Protein AF-A0A7S1EZW0-F1 (afdb_monomer_lite)

Foldseek 3Di:
DPPPPPVVCLVVVVVVVVVVVVVCCVPPPVPDDPDDDDDDLLVSVVVVVVCCVVVVHDDDFDDPVRCVVQVHDSSDRSDDPPDDDDDDDDDPVVPPPDPDDD

Structure (mmCIF, N/CA/C/O backbone):
data_AF-A0A7S1EZW0-F1
#
_entry.id   AF-A0A7S1EZW0-F1
#
loop_
_atom_site.group_PDB
_atom_site.id
_atom_site.type_symbol
_atom_site.label_atom_id
_atom_site.label_alt_id
_atom_site.label_comp_id
_atom_site.label_asym_id
_atom_site.label_entity_id
_atom_site.label_seq_id
_atom_site.pdbx_PDB_ins_code
_atom_site.Cartn_x
_atom_site.Cartn_y
_atom_site.Cartn_z
_atom_site.occupancy
_atom_site.B_iso_or_equiv
_atom_site.auth_seq_id
_atom_site.auth_comp_id
_atom_site.auth_asym_id
_atom_site.auth_atom_id
_atom_site.pdbx_PDB_model_num
ATOM 1 N N . ASP A 1 1 ? 4.273 -26.789 15.585 1.00 31.34 1 ASP A N 1
ATOM 2 C CA . ASP A 1 1 ? 3.721 -26.519 14.246 1.00 31.34 1 ASP A CA 1
ATOM 3 C C . ASP A 1 1 ? 3.726 -25.036 13.941 1.00 31.34 1 ASP A C 1
ATOM 5 O O . ASP A 1 1 ? 2.889 -24.294 14.437 1.00 31.34 1 ASP A O 1
ATOM 9 N N . CYS A 1 2 ? 4.705 -24.585 13.155 1.00 44.03 2 CYS A N 1
ATOM 10 C CA . CYS A 1 2 ? 4.746 -23.220 12.626 1.00 44.03 2 CYS A CA 1
ATOM 11 C C . CYS A 1 2 ? 3.757 -23.094 11.459 1.00 44.03 2 CYS A C 1
ATOM 13 O O . CYS A 1 2 ? 4.142 -22.844 10.322 1.00 44.03 2 CYS A O 1
ATOM 15 N N . SER A 1 3 ? 2.477 -23.327 11.737 1.00 54.34 3 SER A N 1
ATOM 16 C CA . SER A 1 3 ? 1.402 -22.876 10.866 1.00 54.34 3 SER A CA 1
ATOM 17 C C . SER A 1 3 ? 1.336 -21.366 11.040 1.00 54.34 3 SER A C 1
ATOM 19 O O . SER A 1 3 ? 0.844 -20.883 12.061 1.00 54.34 3 SER A O 1
ATOM 21 N N . THR A 1 4 ? 1.881 -20.609 10.090 1.00 56.28 4 THR A N 1
ATOM 22 C CA . THR A 1 4 ? 1.660 -19.164 10.034 1.00 56.28 4 THR A CA 1
ATOM 23 C C . THR A 1 4 ? 0.151 -18.905 10.112 1.00 56.28 4 THR A C 1
ATOM 25 O O . THR A 1 4 ? -0.609 -19.534 9.373 1.00 56.28 4 THR A O 1
ATOM 28 N N . PRO A 1 5 ? -0.325 -18.044 11.031 1.00 55.72 5 PRO A N 1
ATOM 29 C CA . PRO A 1 5 ? -1.751 -17.769 11.135 1.00 55.72 5 PRO A CA 1
ATOM 30 C C . PRO A 1 5 ? -2.269 -17.234 9.789 1.00 55.72 5 PRO A C 1
ATOM 32 O O . PRO A 1 5 ? -1.521 -16.551 9.086 1.00 55.72 5 PRO A O 1
ATOM 35 N N . PRO A 1 6 ? -3.537 -17.489 9.417 1.00 53.84 6 PRO A N 1
ATOM 36 C CA . PRO A 1 6 ? -4.103 -17.107 8.113 1.00 53.84 6 PRO A CA 1
ATOM 37 C C . PRO A 1 6 ? -4.022 -15.599 7.820 1.00 53.84 6 PRO A C 1
ATOM 39 O O . PRO A 1 6 ? -4.122 -15.174 6.674 1.00 53.84 6 PRO A O 1
ATOM 42 N N . LEU A 1 7 ? -3.759 -14.784 8.843 1.00 52.50 7 LEU A N 1
ATOM 43 C CA . LEU A 1 7 ? -3.465 -13.363 8.713 1.00 52.50 7 LEU A CA 1
ATOM 44 C C . LEU A 1 7 ? -2.142 -13.075 7.978 1.00 52.50 7 LEU A C 1
ATOM 46 O O . LEU A 1 7 ? -1.986 -11.975 7.481 1.00 52.50 7 LEU A O 1
ATOM 50 N N . VAL A 1 8 ? -1.217 -14.025 7.791 1.00 57.38 8 VAL A N 1
ATOM 51 C CA . VAL A 1 8 ? 0.074 -13.832 7.076 1.00 57.38 8 VAL A CA 1
ATOM 52 C C . VAL A 1 8 ? -0.088 -13.697 5.544 1.00 57.38 8 VAL A C 1
ATOM 54 O O . VAL A 1 8 ? 0.870 -13.770 4.782 1.00 57.38 8 VAL A O 1
ATOM 57 N N . LEU A 1 9 ? -1.295 -13.418 5.049 1.00 58.78 9 LEU A N 1
ATOM 58 C CA . LEU A 1 9 ? -1.525 -13.064 3.645 1.00 58.78 9 LEU A CA 1
ATOM 59 C C . LEU A 1 9 ? -0.990 -11.664 3.276 1.00 58.78 9 LEU A C 1
ATOM 61 O O . LEU A 1 9 ? -0.945 -11.334 2.090 1.00 58.78 9 LEU A O 1
ATOM 65 N N . TYR A 1 10 ? -0.532 -10.868 4.257 1.00 68.12 10 TYR A N 1
ATOM 66 C CA . TYR A 1 10 ? 0.054 -9.536 4.047 1.00 68.12 10 TYR A CA 1
ATOM 67 C C . TYR A 1 10 ? 1.099 -9.447 2.926 1.00 68.12 10 TYR A C 1
ATOM 69 O O . TYR A 1 10 ? 0.834 -8.735 1.950 1.00 68.12 10 TYR A O 1
ATOM 77 N N . PRO A 1 11 ? 2.217 -10.191 2.995 1.00 74.62 11 PRO A N 1
ATOM 78 C CA . PRO A 1 11 ? 3.276 -10.151 1.989 1.00 74.62 11 PRO A CA 1
ATOM 79 C C . PRO A 1 11 ? 2.826 -10.573 0.585 1.00 74.62 11 PRO A C 1
ATOM 81 O O . PRO A 1 11 ? 3.328 -10.030 -0.394 1.00 74.62 11 PRO A O 1
ATOM 84 N N . PHE A 1 12 ? 1.869 -11.497 0.458 1.00 82.44 12 PHE A N 1
ATOM 85 C CA . PHE A 1 12 ? 1.467 -12.031 -0.848 1.00 82.44 12 PHE A CA 1
ATOM 86 C C . PHE A 1 12 ? 0.731 -11.006 -1.714 1.00 82.44 12 PHE A C 1
ATOM 88 O O . PHE A 1 12 ? 0.971 -10.936 -2.917 1.00 82.44 12 PHE A O 1
ATOM 95 N N . THR A 1 13 ? -0.130 -10.169 -1.129 1.00 82.94 13 THR A N 1
ATOM 96 C CA . THR A 1 13 ? -0.778 -9.097 -1.906 1.00 82.94 13 THR A CA 1
ATOM 97 C C . THR A 1 13 ? 0.230 -8.038 -2.337 1.00 82.94 13 THR A C 1
ATOM 99 O O . THR A 1 13 ? 0.145 -7.575 -3.468 1.00 82.94 13 THR A O 1
ATOM 102 N N . ASN A 1 14 ? 1.225 -7.716 -1.504 1.00 84.56 14 ASN A N 1
ATOM 103 C CA . ASN A 1 14 ? 2.273 -6.762 -1.880 1.00 84.56 14 ASN A CA 1
ATOM 104 C C . ASN A 1 14 ? 3.147 -7.325 -3.014 1.00 84.56 14 ASN A C 1
ATOM 106 O O . ASN A 1 14 ? 3.469 -6.603 -3.954 1.00 84.56 14 ASN A O 1
ATOM 110 N N . GLN A 1 15 ? 3.446 -8.629 -2.992 1.00 86.62 15 GLN A N 1
ATOM 111 C CA . GLN A 1 15 ? 4.128 -9.318 -4.095 1.00 86.62 15 GLN A CA 1
ATOM 112 C C . GLN A 1 15 ? 3.304 -9.304 -5.390 1.00 86.62 15 GLN A C 1
ATOM 114 O O . GLN A 1 15 ? 3.844 -8.989 -6.449 1.00 86.62 15 GLN A O 1
ATOM 119 N N . LEU A 1 16 ? 2.004 -9.607 -5.321 1.00 88.81 16 LEU A N 1
ATOM 120 C CA . LEU A 1 16 ? 1.131 -9.593 -6.498 1.00 88.81 16 LEU A CA 1
ATOM 121 C C . LEU A 1 16 ? 0.987 -8.180 -7.078 1.00 88.81 16 LEU A C 1
ATOM 123 O O . LEU A 1 16 ? 1.034 -8.009 -8.293 1.00 88.81 16 LEU A O 1
ATOM 127 N N . LEU A 1 17 ? 0.851 -7.164 -6.222 1.00 86.25 17 LEU A N 1
ATOM 128 C CA . LEU A 1 17 ? 0.812 -5.768 -6.655 1.00 86.25 17 LEU A CA 1
ATOM 129 C C . LEU A 1 17 ? 2.116 -5.362 -7.336 1.00 86.25 17 LEU A C 1
ATOM 131 O O . LEU A 1 17 ? 2.053 -4.815 -8.429 1.00 86.25 17 LEU A O 1
ATOM 135 N N . ALA A 1 18 ? 3.272 -5.706 -6.763 1.00 86.19 18 ALA A N 1
ATOM 136 C CA . ALA A 1 18 ? 4.567 -5.447 -7.390 1.00 86.19 18 ALA A CA 1
ATOM 137 C C . ALA A 1 18 ? 4.693 -6.134 -8.763 1.00 86.19 18 ALA A C 1
ATOM 139 O O . ALA A 1 18 ? 5.214 -5.544 -9.705 1.00 86.19 18 ALA A O 1
ATOM 140 N N . GLN A 1 19 ? 4.174 -7.356 -8.917 1.00 88.38 19 GLN A N 1
ATOM 141 C CA . GLN A 1 19 ? 4.162 -8.054 -10.209 1.00 88.38 19 GLN A CA 1
ATOM 142 C C . GLN A 1 19 ? 3.252 -7.378 -11.241 1.00 88.38 19 GLN A C 1
ATOM 144 O O . GLN A 1 19 ? 3.640 -7.249 -12.402 1.00 88.38 19 GLN A O 1
ATOM 149 N N . ILE A 1 20 ? 2.052 -6.949 -10.836 1.00 88.50 20 ILE A N 1
ATOM 150 C CA . ILE A 1 20 ? 1.124 -6.212 -11.707 1.00 88.50 20 ILE A CA 1
ATOM 151 C C . ILE A 1 20 ? 1.751 -4.889 -12.145 1.00 88.50 20 ILE A C 1
ATOM 153 O O . ILE A 1 20 ? 1.647 -4.526 -13.318 1.00 88.50 20 ILE A O 1
ATOM 157 N N . ASP A 1 21 ? 2.404 -4.199 -11.215 1.00 86.31 21 ASP A N 1
ATOM 158 C CA . ASP A 1 21 ? 3.084 -2.932 -11.451 1.00 86.31 21 ASP A CA 1
ATOM 159 C C . ASP A 1 21 ? 4.201 -3.117 -12.487 1.00 86.31 21 ASP A C 1
ATOM 161 O O . ASP A 1 21 ? 4.135 -2.563 -13.585 1.00 86.31 21 ASP A O 1
ATOM 165 N N . LEU A 1 22 ? 5.140 -4.031 -12.226 1.00 86.31 22 LEU A N 1
ATOM 166 C CA . LEU A 1 22 ? 6.211 -4.384 -13.161 1.00 86.31 22 LEU A CA 1
ATOM 167 C C . LEU A 1 22 ? 5.678 -4.781 -14.547 1.00 86.31 22 LEU A C 1
ATOM 169 O O . LEU A 1 22 ? 6.210 -4.332 -15.563 1.00 86.31 22 LEU A O 1
ATOM 173 N N . LEU A 1 23 ? 4.612 -5.589 -14.609 1.00 86.06 23 LEU A N 1
ATOM 174 C CA . LEU A 1 23 ? 4.008 -6.022 -15.872 1.00 86.06 23 LEU A CA 1
ATOM 175 C C . LEU A 1 23 ? 3.400 -4.853 -16.658 1.00 86.06 23 LEU A C 1
ATOM 177 O O . LEU A 1 23 ? 3.540 -4.809 -17.882 1.00 86.06 23 LEU A O 1
ATOM 181 N N . ARG A 1 24 ? 2.711 -3.925 -15.983 1.00 83.69 24 ARG A N 1
ATOM 182 C CA . ARG A 1 24 ? 2.142 -2.724 -16.615 1.00 83.69 24 ARG A CA 1
ATOM 183 C C . ARG A 1 24 ? 3.238 -1.831 -17.174 1.00 83.69 24 ARG A C 1
ATOM 185 O O . ARG A 1 24 ? 3.207 -1.492 -18.354 1.00 83.69 24 ARG A O 1
ATOM 192 N N . TYR A 1 25 ? 4.247 -1.530 -16.366 1.00 81.06 25 TYR A N 1
ATOM 193 C CA . TYR A 1 25 ? 5.350 -0.667 -16.777 1.00 81.06 25 TYR A CA 1
ATOM 194 C C . TYR A 1 25 ? 6.196 -1.277 -17.905 1.00 81.06 25 TYR A C 1
ATOM 196 O O . TYR A 1 25 ? 6.622 -0.552 -18.809 1.00 81.06 25 TYR A O 1
ATOM 204 N N . TRP A 1 26 ? 6.374 -2.605 -17.921 1.00 80.50 26 TRP A N 1
ATOM 205 C CA . TRP A 1 26 ? 7.025 -3.311 -19.031 1.00 80.50 26 TRP A CA 1
ATOM 206 C C . TRP A 1 26 ? 6.257 -3.173 -20.355 1.00 80.50 26 TRP A C 1
ATOM 208 O O . TRP A 1 26 ? 6.876 -3.065 -21.411 1.00 80.50 26 TRP A O 1
ATOM 218 N N . LYS A 1 27 ? 4.918 -3.140 -20.309 1.00 80.12 27 LYS A N 1
ATOM 219 C CA . LYS A 1 27 ? 4.070 -2.998 -21.504 1.00 80.12 27 LYS A CA 1
ATOM 220 C C . LYS A 1 27 ? 3.913 -1.555 -21.984 1.00 80.12 27 LYS A C 1
ATOM 222 O O . LYS A 1 27 ? 3.760 -1.348 -23.183 1.00 80.12 27 LYS A O 1
ATOM 227 N N . GLU A 1 28 ? 3.895 -0.585 -21.071 1.00 77.31 28 GLU A N 1
ATOM 228 C CA . GLU A 1 28 ? 3.426 0.774 -21.374 1.00 77.31 28 GLU A CA 1
ATOM 229 C C . GLU A 1 28 ? 4.547 1.815 -21.494 1.00 77.31 28 GLU A C 1
ATOM 231 O O . GLU A 1 28 ? 4.404 2.756 -22.271 1.00 77.31 28 GLU A O 1
ATOM 236 N N . THR A 1 29 ? 5.648 1.699 -20.739 1.00 65.06 29 THR A N 1
ATOM 237 C CA . THR A 1 29 ? 6.565 2.849 -20.563 1.00 65.06 29 THR A CA 1
ATOM 238 C C . THR A 1 29 ? 8.057 2.531 -20.431 1.00 65.06 29 THR A C 1
ATOM 240 O O . THR A 1 29 ? 8.847 3.471 -20.434 1.00 65.06 29 THR A O 1
ATOM 243 N N . ALA A 1 30 ? 8.481 1.261 -20.359 1.00 65.00 30 ALA A N 1
ATOM 244 C CA . ALA A 1 30 ? 9.898 0.840 -20.323 1.00 65.00 30 ALA A CA 1
ATOM 245 C C . ALA A 1 30 ? 10.795 1.626 -19.328 1.00 65.00 30 ALA A C 1
ATOM 247 O O . ALA A 1 30 ? 12.000 1.763 -19.533 1.00 65.00 30 ALA A O 1
ATOM 248 N N . ALA A 1 31 ? 10.206 2.168 -18.255 1.00 66.69 31 ALA A N 1
ATOM 249 C CA . ALA A 1 31 ? 10.828 3.199 -17.424 1.00 66.69 31 ALA A CA 1
ATOM 250 C C . ALA A 1 31 ? 11.686 2.652 -16.272 1.00 66.69 31 ALA A C 1
ATOM 252 O O . ALA A 1 31 ? 12.516 3.381 -15.727 1.00 66.69 31 ALA A O 1
ATOM 253 N N . TYR A 1 32 ? 11.514 1.383 -15.893 1.00 73.56 32 TYR A N 1
ATOM 254 C CA . TYR A 1 32 ? 12.305 0.806 -14.812 1.00 73.56 32 TYR A CA 1
ATOM 255 C C . TYR A 1 32 ? 13.713 0.461 -15.278 1.00 73.56 32 TYR A C 1
ATOM 257 O O . TYR A 1 32 ? 13.927 -0.402 -16.128 1.00 73.56 32 TYR A O 1
ATOM 265 N N . ARG A 1 33 ? 14.685 1.128 -14.661 1.00 74.81 33 ARG A N 1
ATOM 266 C CA . ARG A 1 33 ? 16.083 0.698 -14.662 1.00 74.81 33 ARG A CA 1
ATOM 267 C C . ARG A 1 33 ? 16.260 -0.440 -13.660 1.00 74.81 33 ARG A C 1
ATOM 269 O O . ARG A 1 33 ? 15.456 -0.574 -12.736 1.00 74.81 33 ARG A O 1
ATOM 276 N N . ASN A 1 34 ? 17.322 -1.228 -13.836 1.00 80.06 34 ASN A N 1
ATOM 277 C CA . ASN A 1 34 ? 17.736 -2.293 -12.914 1.00 80.06 34 ASN A CA 1
ATOM 278 C C . ASN A 1 34 ? 18.245 -1.697 -11.591 1.00 80.06 34 ASN A C 1
ATOM 280 O O . ASN A 1 34 ? 19.436 -1.710 -11.292 1.00 80.06 34 ASN A O 1
ATOM 284 N N . GLU A 1 35 ? 17.319 -1.137 -10.830 1.00 81.25 35 GLU A N 1
ATOM 285 C CA . GLU A 1 35 ? 17.525 -0.437 -9.573 1.00 81.25 35 GLU A CA 1
ATOM 286 C C . GLU A 1 35 ? 16.475 -0.930 -8.572 1.00 81.25 35 GLU A C 1
ATOM 288 O O . GLU A 1 35 ? 15.463 -1.531 -8.943 1.00 81.25 35 GLU A O 1
ATOM 293 N N . PHE A 1 36 ? 16.732 -0.713 -7.286 1.00 82.06 36 PHE A N 1
ATOM 294 C CA . PHE A 1 36 ? 15.782 -1.074 -6.243 1.00 82.06 36 PHE A CA 1
ATOM 295 C C . PHE A 1 36 ? 14.697 -0.005 -6.149 1.00 82.06 36 PHE A C 1
ATOM 297 O O . PHE A 1 36 ? 14.986 1.149 -5.843 1.00 82.06 36 PHE A O 1
ATOM 304 N N . HIS A 1 37 ? 13.450 -0.413 -6.376 1.00 81.19 37 HIS A N 1
ATOM 305 C CA . HIS A 1 37 ? 12.276 0.451 -6.271 1.00 81.19 37 HIS A CA 1
ATOM 306 C C . HIS A 1 37 ? 11.443 0.050 -5.055 1.00 81.19 37 HIS A C 1
ATOM 308 O O . HIS A 1 37 ? 11.294 -1.137 -4.757 1.00 81.19 37 HIS A O 1
ATOM 314 N N . LEU A 1 38 ? 10.902 1.044 -4.352 1.00 82.69 38 LEU A N 1
ATOM 315 C CA . LEU A 1 38 ? 9.952 0.840 -3.262 1.00 82.69 38 LEU A CA 1
ATOM 316 C C . LEU A 1 38 ? 8.525 0.955 -3.799 1.00 82.69 38 LEU A C 1
ATOM 318 O O . LEU A 1 38 ? 8.237 1.798 -4.648 1.00 82.69 38 LEU A O 1
ATOM 322 N N . LEU A 1 39 ? 7.629 0.106 -3.294 1.00 79.50 39 LEU A N 1
ATOM 323 C CA . LEU A 1 39 ? 6.205 0.219 -3.592 1.00 79.50 39 LEU A CA 1
ATOM 324 C C . LEU A 1 39 ? 5.660 1.500 -2.945 1.00 79.50 39 LEU A C 1
ATOM 326 O O . LEU A 1 39 ? 5.994 1.802 -1.801 1.00 79.50 39 LEU A O 1
ATOM 330 N N . LEU A 1 40 ? 4.811 2.235 -3.665 1.00 79.00 40 LEU A N 1
ATOM 331 C CA . LEU A 1 40 ? 4.206 3.467 -3.156 1.00 79.00 40 LEU A CA 1
ATOM 332 C C . LEU A 1 40 ? 3.390 3.199 -1.883 1.00 79.00 40 LEU A C 1
ATOM 334 O O . LEU A 1 40 ? 2.544 2.304 -1.864 1.00 79.00 40 LEU A O 1
ATOM 338 N N . GLU A 1 41 ? 3.571 4.032 -0.857 1.00 73.00 41 GLU A N 1
ATOM 339 C CA . GLU A 1 41 ? 2.901 3.891 0.449 1.00 73.00 41 GLU A CA 1
ATOM 340 C C . GLU A 1 41 ? 1.368 3.870 0.344 1.00 73.00 41 GLU A C 1
ATOM 342 O O . GLU A 1 41 ? 0.695 3.120 1.048 1.00 73.00 41 GLU A O 1
ATOM 347 N N . LEU A 1 42 ? 0.807 4.622 -0.609 1.00 77.94 42 LEU A N 1
ATOM 348 C CA . LEU A 1 42 ? -0.632 4.649 -0.879 1.00 77.94 42 LEU A CA 1
ATOM 349 C C . LEU A 1 42 ? -1.198 3.255 -1.210 1.00 77.94 42 LEU A C 1
ATOM 351 O O . LEU A 1 42 ? -2.356 2.959 -0.907 1.00 77.94 42 LEU A O 1
ATOM 355 N N . LEU A 1 43 ? -0.408 2.393 -1.857 1.00 77.69 43 LEU A N 1
ATOM 356 C CA . LEU A 1 43 ? -0.831 1.027 -2.169 1.00 77.69 43 LEU A CA 1
ATOM 357 C C . LEU A 1 43 ? -0.872 0.159 -0.908 1.00 77.69 43 LEU A C 1
ATOM 359 O O . LEU A 1 43 ? -1.797 -0.639 -0.763 1.00 77.69 43 LEU A O 1
ATOM 363 N N . ASP A 1 44 ? 0.062 0.351 0.021 1.00 74.69 44 ASP A N 1
ATOM 364 C CA . ASP A 1 44 ? 0.125 -0.405 1.277 1.00 74.69 44 ASP A CA 1
ATOM 365 C C . ASP A 1 44 ? -1.037 -0.036 2.227 1.00 74.69 44 ASP A C 1
ATOM 367 O O . ASP A 1 44 ? -1.686 -0.909 2.820 1.00 74.69 44 ASP A O 1
ATOM 371 N N . GLU A 1 45 ? -1.415 1.246 2.277 1.00 77.94 45 GLU A N 1
ATOM 372 C CA . GLU A 1 45 ? -2.602 1.705 3.019 1.00 77.94 45 GLU A CA 1
ATOM 373 C C . GLU A 1 45 ? -3.913 1.152 2.425 1.00 77.94 45 GLU A C 1
ATOM 375 O O . GLU A 1 45 ? -4.818 0.733 3.159 1.00 77.94 45 GLU A O 1
ATOM 380 N N . ARG A 1 46 ? -4.015 1.064 1.091 1.00 79.06 46 ARG A N 1
ATOM 381 C CA . ARG A 1 46 ? -5.176 0.455 0.412 1.00 79.06 46 ARG A CA 1
ATOM 382 C C . ARG A 1 46 ? -5.284 -1.040 0.685 1.00 79.06 46 ARG A C 1
ATOM 384 O O . ARG A 1 46 ? -6.378 -1.540 0.946 1.00 79.06 46 ARG A O 1
ATOM 391 N N . VAL A 1 47 ? -4.162 -1.754 0.660 1.00 81.12 47 VAL A N 1
ATOM 392 C CA . VAL A 1 47 ? -4.106 -3.183 0.997 1.00 81.12 47 VAL A CA 1
ATOM 393 C C . VAL A 1 47 ? -4.557 -3.424 2.438 1.00 81.12 47 VAL A C 1
ATOM 395 O O . VAL A 1 47 ? -5.300 -4.372 2.706 1.00 81.12 47 VAL A O 1
ATOM 398 N N . THR A 1 48 ? -4.157 -2.548 3.357 1.00 79.38 48 THR A N 1
ATOM 399 C CA . THR A 1 48 ? -4.595 -2.594 4.757 1.00 79.38 48 THR A CA 1
ATOM 400 C C . THR A 1 48 ? -6.097 -2.329 4.877 1.00 79.38 48 THR A C 1
ATOM 402 O O . THR A 1 48 ? -6.812 -3.108 5.510 1.00 79.38 48 THR A O 1
ATOM 405 N N . THR A 1 49 ? -6.600 -1.306 4.183 1.00 81.19 49 THR A N 1
ATOM 406 C CA . THR A 1 49 ? -8.028 -0.947 4.143 1.00 81.19 49 THR A CA 1
ATOM 407 C C . THR A 1 49 ? -8.911 -2.103 3.675 1.00 81.19 49 THR A C 1
ATOM 409 O O . THR A 1 49 ? -9.932 -2.389 4.296 1.00 81.19 49 THR A O 1
ATOM 412 N N . LEU A 1 50 ? -8.501 -2.824 2.627 1.00 80.81 50 LEU A N 1
ATOM 413 C CA . LEU A 1 50 ? -9.254 -3.965 2.091 1.00 80.81 50 LEU A CA 1
ATOM 414 C C . LEU A 1 50 ? -9.360 -5.146 3.066 1.00 80.81 50 LEU A C 1
ATOM 416 O O . LEU A 1 50 ? -10.260 -5.974 2.931 1.00 80.81 50 LEU A O 1
ATOM 420 N N . ARG A 1 51 ? -8.453 -5.244 4.042 1.00 76.38 51 ARG A N 1
ATOM 421 C CA . ARG A 1 51 ? -8.395 -6.373 4.981 1.00 76.38 51 ARG A CA 1
ATOM 422 C C . ARG A 1 51 ? -9.073 -6.102 6.316 1.00 76.38 51 ARG A C 1
ATOM 424 O O . ARG A 1 51 ? -9.483 -7.054 6.972 1.00 76.38 51 ARG A O 1
ATOM 431 N N . LEU A 1 52 ? -9.233 -4.841 6.709 1.00 81.50 52 LEU A N 1
ATOM 432 C CA . LEU A 1 52 ? -9.888 -4.470 7.969 1.00 81.50 52 LEU A CA 1
ATOM 433 C C . LEU A 1 52 ? -11.312 -5.035 8.137 1.00 81.50 52 LEU A C 1
ATOM 435 O O . LEU A 1 52 ? -11.604 -5.530 9.227 1.00 81.50 52 LEU A O 1
ATOM 439 N N . PRO A 1 53 ? -12.160 -5.110 7.088 1.00 81.06 53 PRO A N 1
ATOM 440 C CA . PRO A 1 53 ? -13.469 -5.751 7.202 1.00 81.06 53 PRO A CA 1
ATOM 441 C C . PRO A 1 53 ? -13.399 -7.230 7.603 1.00 81.06 53 PRO A C 1
ATOM 443 O O . PRO A 1 53 ? -14.281 -7.712 8.308 1.00 81.06 53 PRO A O 1
ATOM 446 N N . ALA A 1 54 ? -12.343 -7.951 7.201 1.00 78.56 54 ALA A N 1
ATOM 447 C CA . ALA A 1 54 ? -12.150 -9.356 7.569 1.00 78.56 54 ALA A CA 1
ATOM 448 C C . ALA A 1 54 ? -11.787 -9.536 9.055 1.00 78.56 54 ALA A C 1
ATOM 450 O O . ALA A 1 54 ? -11.984 -10.617 9.605 1.00 78.56 54 ALA A O 1
ATOM 451 N N . LEU A 1 55 ? -11.290 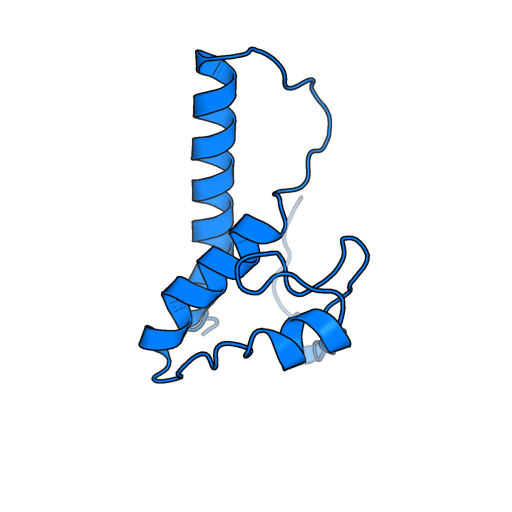-8.479 9.707 1.00 80.31 55 LEU A N 1
ATOM 452 C CA . LEU A 1 55 ? -11.034 -8.429 11.149 1.00 80.31 55 LEU A CA 1
ATOM 453 C C . LEU A 1 55 ? -12.255 -7.942 11.949 1.00 80.31 55 LEU A C 1
ATOM 455 O O . LEU A 1 55 ? -12.204 -7.917 13.174 1.00 80.31 55 LEU A O 1
ATOM 459 N N . GLY A 1 56 ? -13.348 -7.562 11.276 1.00 81.06 56 GLY A N 1
ATOM 460 C CA . GLY A 1 56 ? -14.531 -6.977 11.912 1.00 81.06 56 GLY A CA 1
ATOM 461 C C . GLY A 1 56 ? -14.354 -5.518 12.349 1.00 81.06 56 GLY A C 1
ATOM 462 O O . GLY A 1 56 ? -15.244 -4.964 12.990 1.00 81.06 56 GLY A O 1
ATOM 463 N N . GLU A 1 57 ? -13.238 -4.888 11.982 1.00 80.75 57 GLU A N 1
ATOM 464 C CA . GLU A 1 57 ? -12.898 -3.513 12.344 1.00 80.75 57 GLU A CA 1
ATOM 465 C C . GLU A 1 57 ? -13.412 -2.513 11.298 1.00 80.75 57 GLU A C 1
ATOM 467 O O . GLU A 1 57 ? -13.493 -2.814 10.101 1.00 80.75 57 GLU A O 1
ATOM 472 N N . ARG A 1 58 ? -13.754 -1.294 11.736 1.00 78.00 58 ARG A N 1
ATOM 473 C CA . ARG A 1 58 ? -14.213 -0.206 10.855 1.00 78.00 58 ARG A CA 1
ATOM 474 C C . ARG A 1 58 ? -13.223 0.951 10.873 1.00 78.00 58 ARG A C 1
ATOM 476 O O 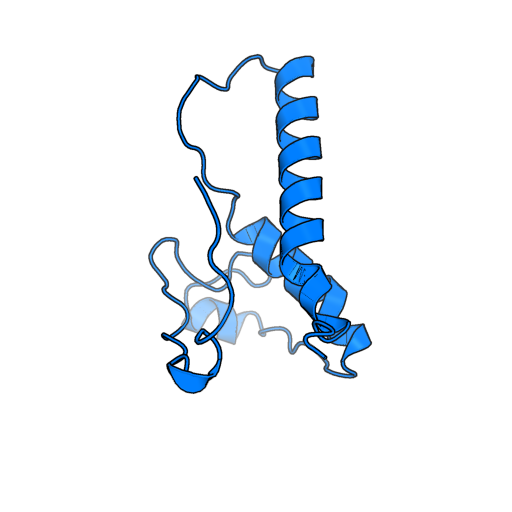. ARG A 1 58 ? -12.919 1.492 11.929 1.00 78.00 58 ARG A O 1
ATOM 483 N N . LEU A 1 59 ? -12.780 1.365 9.688 1.00 80.12 59 LEU A N 1
ATOM 484 C CA . LEU A 1 59 ? -12.023 2.604 9.515 1.00 80.12 59 LEU A CA 1
ATOM 485 C C . LEU A 1 59 ? -12.914 3.813 9.797 1.00 80.12 59 LEU A C 1
ATOM 487 O O . LEU A 1 59 ? -13.997 3.945 9.223 1.00 80.12 59 LEU A O 1
ATOM 491 N N . SER A 1 60 ? -12.435 4.708 10.652 1.00 81.75 60 SER A N 1
ATOM 492 C CA . SER A 1 60 ? -12.961 6.062 10.760 1.00 81.75 60 SER A CA 1
ATOM 493 C C . SER A 1 60 ? -12.378 6.928 9.644 1.00 81.75 60 SER A C 1
ATOM 495 O O . SER A 1 60 ? -11.192 6.849 9.330 1.00 81.75 60 SER A O 1
ATOM 497 N N . VAL A 1 61 ? -13.222 7.765 9.043 1.00 82.00 61 VAL A N 1
ATOM 498 C CA . VAL A 1 61 ? -12.803 8.744 8.034 1.00 82.00 61 VAL A CA 1
ATOM 499 C C . VAL A 1 61 ? -12.655 10.096 8.718 1.00 82.00 61 VAL A C 1
ATOM 501 O O . VAL A 1 61 ? -13.546 10.511 9.463 1.00 82.00 61 VAL A O 1
ATOM 504 N N . PHE A 1 62 ? -11.533 10.774 8.483 1.00 81.25 62 PHE A N 1
ATOM 505 C CA . PHE A 1 62 ? -11.320 12.127 8.988 1.00 81.25 62 PHE A CA 1
ATOM 506 C C . PHE A 1 62 ? -12.329 13.105 8.377 1.00 81.25 62 PHE A C 1
ATOM 508 O O . PHE A 1 62 ? -12.601 13.071 7.175 1.00 81.25 62 PHE A O 1
ATOM 515 N N . THR A 1 63 ? -12.849 14.028 9.187 1.00 86.00 63 THR A N 1
ATOM 516 C CA . THR A 1 63 ? -13.571 15.191 8.655 1.00 86.00 63 THR A CA 1
ATOM 517 C C . THR A 1 63 ? -12.589 16.154 7.981 1.00 86.00 63 THR A C 1
ATOM 519 O O . THR A 1 63 ? -11.390 16.141 8.270 1.00 86.00 63 THR A O 1
ATOM 522 N N . GLN A 1 64 ? -13.077 17.020 7.086 1.00 84.38 64 GLN A N 1
ATOM 523 C CA . GLN A 1 64 ? -12.219 17.986 6.380 1.00 84.38 64 GLN A CA 1
ATOM 524 C C . GLN A 1 64 ? -11.411 18.870 7.343 1.00 84.38 64 GLN A C 1
ATOM 526 O O . GLN A 1 64 ? -10.231 19.114 7.110 1.00 84.38 64 GLN A O 1
ATOM 531 N N . GLU A 1 65 ? -12.015 19.291 8.455 1.00 85.25 65 GLU A N 1
ATOM 532 C CA . GLU A 1 65 ? -11.352 20.096 9.488 1.00 85.25 65 GLU A CA 1
ATOM 533 C C . GLU A 1 65 ? -10.235 19.320 10.205 1.00 85.25 65 GLU A C 1
ATOM 535 O O . GLU A 1 65 ? -9.157 19.858 10.473 1.00 85.25 65 GLU A O 1
ATOM 540 N N . GLN A 1 66 ? -10.448 18.026 10.468 1.00 85.50 66 GLN A N 1
ATOM 541 C CA . GLN A 1 66 ? -9.435 17.172 11.087 1.00 85.50 66 GLN A CA 1
ATOM 542 C C . GLN A 1 66 ? -8.269 16.912 10.132 1.00 85.50 66 GLN A C 1
ATOM 544 O O . GLN A 1 66 ? -7.115 17.051 10.524 1.00 85.50 66 GLN A O 1
ATOM 549 N N . ALA A 1 67 ? -8.557 16.606 8.867 1.00 83.75 67 ALA A N 1
ATOM 550 C CA . ALA A 1 67 ? -7.526 16.399 7.856 1.00 83.75 67 ALA A CA 1
ATOM 551 C C . ALA A 1 67 ? -6.678 17.668 7.654 1.00 83.75 67 ALA A C 1
ATOM 553 O O . ALA A 1 67 ? -5.449 17.602 7.670 1.00 83.75 67 ALA A O 1
ATOM 554 N N . TYR A 1 68 ? -7.329 18.836 7.579 1.00 82.19 68 TYR A N 1
ATOM 555 C CA . TYR A 1 68 ? -6.649 20.126 7.459 1.00 82.19 68 TYR A CA 1
ATOM 556 C C . TYR A 1 68 ? -5.757 20.434 8.668 1.00 82.19 68 TYR A C 1
ATOM 558 O O . TYR A 1 68 ? -4.610 20.840 8.495 1.00 82.19 68 TYR A O 1
ATOM 566 N N . SER A 1 69 ? -6.242 20.190 9.890 1.00 82.69 69 SER A N 1
ATOM 567 C CA . SER A 1 69 ? -5.447 20.420 11.107 1.00 82.69 69 SER A CA 1
ATOM 568 C C . SER A 1 69 ? -4.250 19.472 11.252 1.00 82.69 69 SER A C 1
ATOM 570 O O . SER A 1 69 ? -3.262 19.843 11.879 1.00 82.69 69 SER A O 1
ATOM 572 N N . GLN A 1 70 ? -4.310 18.279 10.653 1.00 79.81 70 GLN A N 1
ATOM 573 C CA . GLN A 1 70 ? -3.199 17.321 10.595 1.00 79.81 70 GLN A CA 1
ATOM 574 C C . GLN A 1 70 ? -2.303 17.501 9.354 1.00 79.81 70 GLN A C 1
ATOM 576 O O . GLN A 1 70 ? -1.282 16.829 9.237 1.00 79.81 70 GLN A O 1
ATOM 581 N N . GLY A 1 71 ? -2.663 18.394 8.425 1.00 80.00 71 GLY A N 1
ATOM 582 C CA . GLY A 1 71 ? -1.910 18.622 7.189 1.00 80.00 71 GLY A CA 1
ATOM 583 C C . GLY A 1 71 ? -1.954 17.455 6.194 1.00 80.00 71 GLY A C 1
ATOM 584 O O . GLY A 1 71 ? -1.076 17.354 5.339 1.00 80.00 71 GLY A O 1
ATOM 585 N N . VAL A 1 72 ? -2.960 16.581 6.286 1.00 82.88 72 VAL A N 1
ATOM 586 C CA . VAL A 1 72 ? -3.136 15.412 5.407 1.00 82.88 72 VAL A CA 1
ATOM 587 C C . VAL A 1 72 ? -4.370 15.574 4.517 1.00 82.88 72 VAL A C 1
ATOM 589 O O . VAL A 1 72 ? -5.283 16.344 4.816 1.00 82.88 72 VAL A O 1
ATOM 592 N N . LYS A 1 73 ? -4.420 14.850 3.395 1.00 79.88 73 LYS A N 1
ATOM 593 C CA . LYS A 1 73 ? -5.627 14.777 2.554 1.00 79.88 73 LYS A CA 1
ATOM 594 C C . LYS A 1 73 ? -6.554 13.684 3.081 1.00 79.88 73 LYS A C 1
ATOM 596 O O . LYS A 1 73 ? -6.072 12.632 3.476 1.00 79.88 73 LYS A O 1
ATOM 601 N N . VAL A 1 74 ? -7.869 13.905 3.002 1.00 78.94 74 VAL A N 1
ATOM 602 C CA . VAL A 1 74 ? -8.885 12.920 3.429 1.00 78.94 74 VAL A CA 1
ATOM 603 C C . VAL A 1 74 ? -8.727 11.579 2.692 1.00 78.94 74 VAL A C 1
ATOM 605 O O . VAL A 1 74 ? -8.826 10.536 3.324 1.00 78.94 74 VAL A O 1
ATOM 608 N N . ASP A 1 75 ? -8.401 11.615 1.393 1.00 75.12 75 ASP A N 1
ATOM 609 C CA . ASP A 1 75 ? -8.196 10.425 0.542 1.00 75.12 75 ASP A CA 1
ATOM 610 C C . ASP A 1 75 ? -6.715 10.164 0.187 1.00 75.12 75 ASP A C 1
ATOM 612 O O . ASP A 1 75 ? -6.409 9.427 -0.756 1.00 75.12 75 ASP A O 1
ATOM 616 N N . GLY A 1 76 ? -5.779 10.838 0.861 1.00 72.12 76 GLY A N 1
ATOM 617 C CA . GLY A 1 76 ? -4.343 10.698 0.599 1.00 72.12 76 GLY A CA 1
ATOM 618 C C . GLY A 1 76 ? -3.646 9.800 1.611 1.00 72.12 76 GLY A C 1
ATOM 619 O O . GLY A 1 76 ? -4.258 9.363 2.580 1.00 72.12 76 GLY A O 1
ATOM 620 N N . THR A 1 77 ? -2.348 9.573 1.398 1.00 74.75 77 THR A N 1
ATOM 621 C CA . THR A 1 77 ? -1.502 8.876 2.370 1.00 74.75 77 THR A CA 1
ATOM 622 C C . THR A 1 77 ? -1.574 9.595 3.713 1.00 74.75 77 THR A C 1
ATOM 624 O O . THR A 1 77 ? -1.361 10.812 3.783 1.00 74.75 77 THR A O 1
ATOM 627 N N . LEU A 1 78 ? -1.898 8.860 4.775 1.00 79.31 78 LEU A N 1
ATOM 628 C CA . LEU A 1 78 ? -2.061 9.440 6.112 1.00 79.31 78 LEU A CA 1
ATOM 629 C C . LEU A 1 78 ? -0.717 9.724 6.785 1.00 79.31 78 LEU A C 1
ATOM 631 O O . LEU A 1 78 ? -0.656 10.468 7.766 1.00 79.31 78 LEU A O 1
ATOM 635 N N . LYS A 1 79 ? 0.360 9.121 6.281 1.00 79.50 79 LYS A N 1
ATOM 636 C CA . LYS A 1 79 ? 1.719 9.270 6.801 1.00 79.50 79 LYS A CA 1
ATOM 637 C C . LYS A 1 79 ? 2.670 9.720 5.695 1.00 79.50 79 LYS A C 1
ATOM 63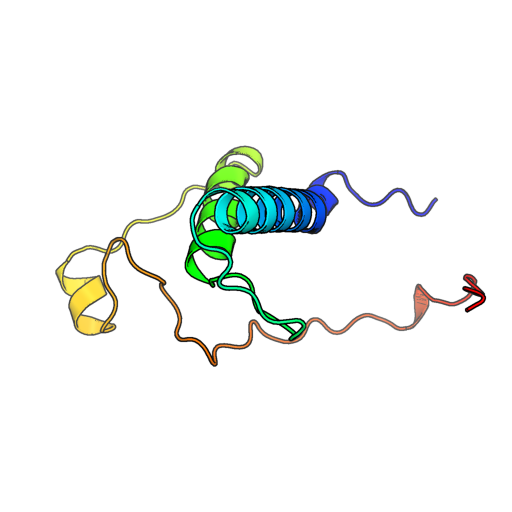9 O O . LYS A 1 79 ? 2.382 9.557 4.517 1.00 79.50 79 LYS A O 1
ATOM 644 N N . GLY A 1 80 ? 3.768 10.361 6.090 1.00 74.19 80 GLY A N 1
ATOM 645 C CA . GLY A 1 80 ? 4.819 10.769 5.157 1.00 74.19 80 GLY A CA 1
ATOM 646 C C . GLY A 1 80 ? 5.843 9.659 4.916 1.00 74.19 80 GLY A C 1
ATOM 647 O O . GLY A 1 80 ? 5.996 8.783 5.763 1.00 74.19 80 GLY A O 1
ATOM 648 N N . GLU A 1 81 ? 6.623 9.799 3.841 1.00 70.75 81 GLU A N 1
ATOM 649 C CA . GLU A 1 81 ? 7.571 8.794 3.312 1.00 70.75 81 GLU A CA 1
ATOM 650 C C . GLU A 1 81 ? 8.622 8.269 4.309 1.00 70.75 81 GLU A C 1
ATOM 652 O O . GLU A 1 81 ? 9.227 7.217 4.120 1.00 70.75 81 GLU A O 1
ATOM 657 N N . HIS A 1 82 ? 8.898 9.021 5.375 1.00 77.38 82 HIS A N 1
ATOM 658 C CA . HIS A 1 82 ? 9.883 8.654 6.396 1.00 77.38 82 HIS A CA 1
ATOM 659 C C . HIS A 1 82 ? 9.252 8.050 7.655 1.00 77.38 82 HIS A C 1
ATOM 661 O O . HIS A 1 82 ? 9.926 7.887 8.677 1.00 77.38 82 HIS A O 1
ATOM 667 N N . TYR A 1 83 ? 7.954 7.754 7.631 1.00 75.56 83 TYR A N 1
ATOM 668 C CA . TYR A 1 83 ? 7.256 7.265 8.805 1.00 75.56 83 TYR A CA 1
ATOM 669 C C . TYR A 1 83 ? 7.538 5.776 9.047 1.00 75.56 83 TYR A C 1
ATOM 671 O O . TYR A 1 83 ? 7.034 4.894 8.358 1.00 75.56 83 TYR A O 1
ATOM 679 N N . CYS A 1 84 ? 8.276 5.477 10.114 1.00 73.25 84 CYS A N 1
ATOM 680 C CA . CYS A 1 84 ? 8.496 4.106 10.563 1.00 73.25 84 CYS A CA 1
ATOM 681 C C . CYS A 1 84 ? 7.394 3.680 11.541 1.00 73.25 84 CYS A C 1
ATOM 683 O O . CYS A 1 84 ? 7.296 4.196 12.657 1.00 73.25 84 CYS A O 1
ATOM 685 N N . TYR A 1 85 ? 6.583 2.695 11.155 1.00 68.25 85 TYR A N 1
ATOM 686 C CA . TYR A 1 85 ? 5.689 2.005 12.084 1.00 68.25 85 TYR A CA 1
ATOM 687 C C . TYR A 1 85 ? 6.542 1.321 13.165 1.00 68.25 85 TYR A C 1
ATOM 689 O O . TYR A 1 85 ? 7.516 0.641 12.849 1.00 68.25 85 TYR A O 1
ATOM 697 N N . GLY A 1 86 ? 6.237 1.585 14.441 1.00 59.19 86 GLY A N 1
ATOM 698 C CA . GLY A 1 86 ? 7.103 1.252 15.579 1.00 59.19 86 GLY A CA 1
ATOM 699 C C . GLY A 1 86 ? 7.628 -0.191 15.582 1.00 59.19 86 GLY A C 1
ATOM 700 O O . GLY A 1 86 ? 6.944 -1.125 15.169 1.00 59.19 86 GLY A O 1
ATOM 701 N N . ALA A 1 87 ? 8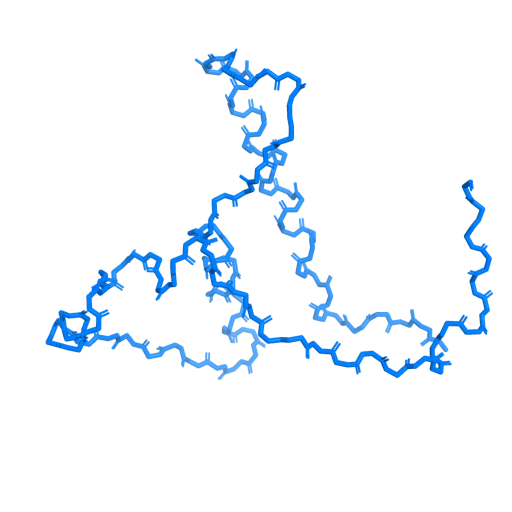.858 -0.379 16.064 1.00 48.66 87 ALA A N 1
ATOM 702 C CA . ALA A 1 87 ? 9.541 -1.669 16.018 1.00 48.66 87 ALA A CA 1
ATOM 703 C C . ALA A 1 87 ? 8.869 -2.723 16.919 1.00 48.66 87 ALA A C 1
ATOM 705 O O . ALA A 1 87 ? 8.759 -2.547 18.134 1.00 48.66 87 ALA A O 1
ATOM 706 N N . VAL A 1 88 ? 8.491 -3.865 16.336 1.00 53.38 88 VAL A N 1
ATOM 707 C CA . VAL A 1 88 ? 8.023 -5.037 17.088 1.00 53.38 88 VAL A CA 1
ATOM 708 C C . VAL A 1 88 ? 9.234 -5.819 17.593 1.00 53.38 88 VAL A C 1
ATOM 710 O O . VAL A 1 88 ? 10.075 -6.281 16.820 1.00 53.38 88 VAL A O 1
ATOM 713 N N . ARG A 1 89 ? 9.335 -5.983 18.914 1.00 41.97 89 ARG A N 1
ATOM 714 C CA . ARG A 1 89 ? 10.407 -6.752 19.555 1.00 41.97 89 ARG A CA 1
ATOM 715 C C . ARG A 1 89 ? 10.121 -8.246 19.384 1.00 41.97 89 ARG A C 1
ATOM 717 O O . ARG A 1 89 ? 9.370 -8.827 20.161 1.00 41.97 89 ARG A O 1
ATOM 724 N N . PHE A 1 90 ? 10.709 -8.878 18.372 1.00 44.91 90 PHE A N 1
ATOM 725 C CA . PHE A 1 90 ? 10.656 -10.335 18.242 1.00 44.91 90 PHE A CA 1
ATOM 726 C C . PHE A 1 90 ? 11.448 -10.992 19.386 1.00 44.91 90 PHE A C 1
ATOM 728 O O . PHE A 1 90 ? 12.655 -10.771 19.519 1.00 44.91 90 PHE A O 1
ATOM 735 N N . SER A 1 91 ? 10.776 -11.796 20.222 1.00 45.50 91 SER A N 1
ATOM 736 C CA . SER A 1 91 ? 11.463 -12.676 21.180 1.00 45.50 91 SER A CA 1
ATOM 737 C C . SER A 1 91 ? 12.332 -13.666 20.401 1.00 45.50 91 SER A C 1
ATOM 739 O O . SER A 1 91 ? 11.870 -14.317 19.462 1.00 45.50 91 SER A O 1
ATOM 741 N N . ARG A 1 92 ? 13.603 -13.792 20.798 1.00 47.88 92 ARG A N 1
ATOM 742 C CA . ARG A 1 92 ? 14.605 -14.669 20.163 1.00 47.88 92 ARG A CA 1
ATOM 743 C C . ARG A 1 92 ? 14.302 -16.169 20.310 1.00 47.88 92 ARG A C 1
ATOM 745 O O . ARG A 1 92 ? 15.061 -16.989 19.802 1.00 47.88 92 ARG A O 1
ATOM 752 N N . GLU A 1 93 ? 13.225 -16.548 20.990 1.00 51.22 93 GLU A N 1
ATOM 753 C CA . GLU A 1 93 ? 12.906 -17.950 21.286 1.00 51.22 93 GLU A CA 1
ATOM 754 C C . GLU A 1 93 ? 12.384 -18.741 20.076 1.00 51.22 93 GLU A C 1
ATOM 756 O O . GLU A 1 93 ? 12.524 -19.960 20.056 1.00 51.22 93 GLU A O 1
ATOM 761 N N . CYS A 1 94 ? 11.877 -18.084 19.026 1.00 50.66 94 CYS A N 1
ATOM 762 C CA . CYS A 1 94 ? 11.291 -18.780 17.870 1.00 50.66 94 CYS A CA 1
ATOM 763 C C . CYS A 1 94 ? 12.328 -19.288 16.838 1.00 50.66 94 CYS A C 1
ATOM 765 O O . CYS A 1 94 ? 12.028 -20.165 16.034 1.00 50.66 94 CYS A O 1
ATOM 767 N N . CYS A 1 95 ? 13.575 -18.796 16.869 1.00 46.16 95 CYS A N 1
ATOM 768 C CA . CYS A 1 95 ? 14.589 -19.098 15.843 1.00 46.16 95 CYS A CA 1
ATOM 769 C C . CYS A 1 95 ? 15.635 -20.150 16.261 1.00 46.16 95 CYS A C 1
ATOM 771 O O . CYS A 1 95 ? 16.751 -20.147 15.743 1.00 46.16 95 CYS A O 1
ATOM 773 N N . ARG A 1 96 ? 15.326 -21.073 17.180 1.00 45.28 96 ARG A N 1
ATOM 774 C CA . ARG A 1 96 ? 16.183 -22.253 17.415 1.00 45.28 96 ARG A CA 1
ATOM 775 C C . ARG A 1 96 ? 15.698 -23.430 16.570 1.00 45.28 96 ARG A C 1
ATOM 777 O O . ARG A 1 96 ? 15.064 -24.338 17.089 1.00 45.28 96 ARG A O 1
ATOM 784 N N . GLY A 1 97 ? 15.988 -23.432 15.268 1.00 46.56 97 GLY A N 1
ATOM 785 C CA . GLY A 1 97 ? 15.755 -24.651 14.479 1.00 46.56 97 GLY A CA 1
ATOM 786 C C . GLY A 1 97 ? 15.868 -24.556 12.964 1.00 46.56 97 GLY A C 1
ATOM 787 O O . GLY A 1 97 ? 16.133 -25.572 12.329 1.00 46.56 97 GLY A O 1
ATOM 788 N N . GLN A 1 98 ? 15.729 -23.379 12.358 1.00 42.16 98 GLN A N 1
ATOM 789 C CA . GLN A 1 98 ? 15.832 -23.262 10.903 1.00 42.16 98 GLN A CA 1
ATOM 790 C C . GLN A 1 98 ? 17.244 -22.839 10.496 1.00 42.16 98 GLN A C 1
ATOM 792 O O . GLN A 1 98 ? 17.571 -21.659 10.429 1.00 42.16 98 GLN A O 1
ATOM 797 N N . ARG A 1 99 ? 18.092 -23.835 10.208 1.00 38.91 99 ARG A N 1
ATOM 798 C CA . ARG A 1 99 ? 19.227 -23.647 9.297 1.00 38.91 99 ARG A CA 1
ATOM 799 C C . ARG A 1 99 ? 18.646 -23.407 7.906 1.00 38.91 99 ARG A C 1
ATOM 801 O O . ARG A 1 99 ? 18.330 -24.361 7.201 1.00 38.91 99 ARG A O 1
ATOM 808 N N . VAL A 1 100 ? 18.467 -22.144 7.543 1.00 33.81 100 VAL A N 1
ATOM 809 C CA . VAL A 1 100 ? 18.316 -21.763 6.140 1.00 33.81 100 VAL A CA 1
ATOM 810 C C . VAL A 1 100 ? 19.724 -21.747 5.564 1.00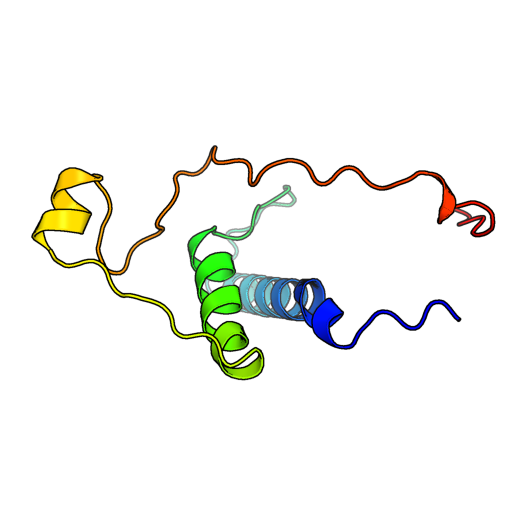 33.81 100 VAL A C 1
ATOM 812 O O . VAL A 1 100 ? 20.559 -20.950 5.982 1.00 33.81 100 VAL A O 1
ATOM 815 N N . TRP A 1 101 ? 20.000 -22.698 4.679 1.00 30.61 101 TRP A N 1
ATOM 816 C CA . TRP A 1 101 ? 21.157 -22.636 3.801 1.00 30.61 101 TRP A CA 1
ATOM 817 C C . TRP A 1 101 ? 20.871 -21.600 2.717 1.00 30.61 101 TRP A C 1
ATOM 819 O O . TRP A 1 101 ? 19.924 -21.780 1.951 1.00 30.61 101 TRP A O 1
ATOM 829 N N . LEU A 1 102 ? 21.692 -20.555 2.672 1.00 30.39 102 LEU A N 1
ATOM 830 C CA . LEU A 1 102 ? 22.072 -19.807 1.476 1.00 30.39 102 LEU A CA 1
ATOM 831 C C . LEU A 1 102 ? 23.567 -19.511 1.597 1.00 30.39 102 LEU A C 1
ATOM 833 O O . LEU A 1 102 ? 23.978 -19.097 2.705 1.00 30.39 102 LEU A O 1
#

Radius of gyration: 18.26 Å; chains: 1; bounding box: 37×47×43 Å

pLDDT: mean 71.26, std 15.51, range [30.39, 88.81]

InterPro domains:
  IPR00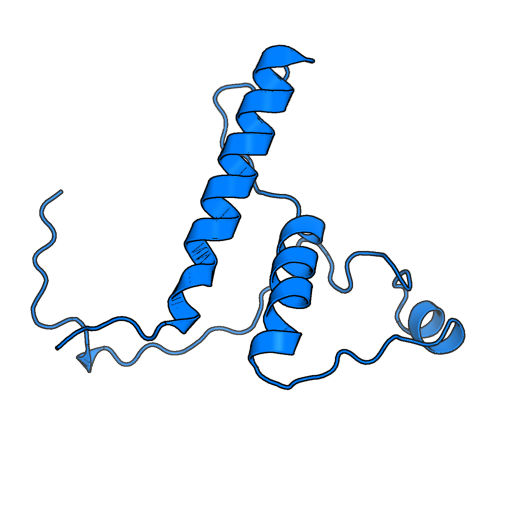0043 Adenosylhomocysteinase-like [PF05221] (11-83)
  IPR042172 Adenosylhomocysteinase-like superfamily [G3DSA:3.40.50.1480] (8-85)

Secondary structure (DSSP, 8-state):
-----GGGGHHHHHHHHHHHHHHHHHHHT----SS--PPPHHHHHHHHHHHGGGGT--PPPPPHHHHHHHT--TTS-SS-TT--PPPP---GGGGSS-----

Sequence (102 aa):
DCSTPPLVLYPFTNQLLAQIDLLRYWKETAAYRNEFHLLLELLDERVTTLRLPALGERLSVFTQEQAYSQGVKVDGTLKGEHYCYGAVRFSRECCRGQRVWL

Organism: Noctiluca scintillans (NCBI:txid2966)